Prote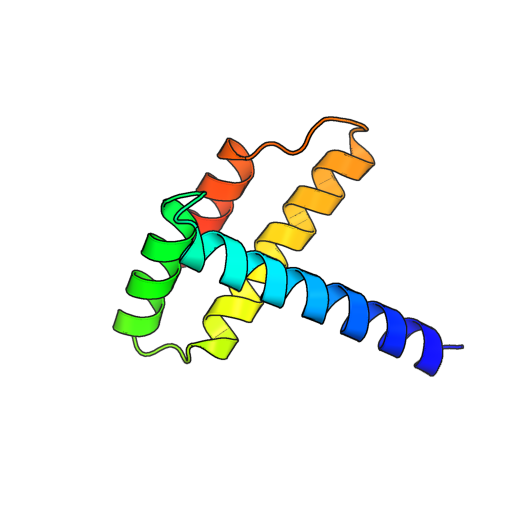in AF-A0A845MT03-F1 (afdb_monomer_lite)

Foldseek 3Di:
DVVVVVVVVVVLLVVLLVVLVVCCVVCPPVLSVVLLVLVVVVVDDNSVLSSQLSVLVVVQVVVCVVVVHDRDSVVSSVSSNVSNVD

Radius of gyration: 13.49 Å; chains: 1; bounding box: 30×25×41 Å

pLDDT: mean 95.75, std 6.55, range [58.91, 98.75]

Sequence (86 aa):
MKELEQAEDDFAFARLVEAIENQIADGHPREAGLVMMALTAK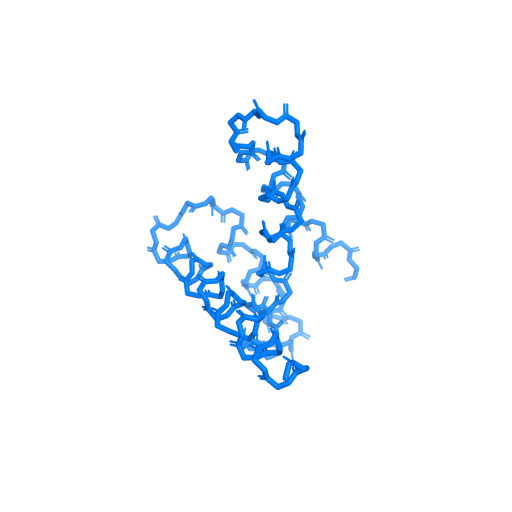GEEHDAVLEKMADVLAEHVAISAEKNEAFDVNAYAAGLLALTEN

Structure (mmCIF, N/CA/C/O backbone):
data_AF-A0A845MT03-F1
#
_entry.id   AF-A0A845MT03-F1
#
loop_
_atom_site.group_PDB
_atom_site.id
_atom_site.type_symbol
_atom_site.label_atom_id
_atom_site.label_alt_id
_atom_site.label_comp_id
_atom_site.label_asym_id
_atom_site.label_entity_id
_atom_site.label_seq_id
_atom_site.pdbx_PDB_ins_code
_atom_site.Cartn_x
_atom_site.Cartn_y
_atom_site.Cartn_z
_atom_site.occupancy
_atom_site.B_iso_or_equiv
_atom_site.auth_seq_id
_atom_site.auth_comp_id
_atom_site.auth_asym_id
_atom_site.auth_atom_id
_atom_site.pdbx_PDB_model_num
ATOM 1 N N . MET A 1 1 ? -13.459 -2.873 -25.641 1.00 68.31 1 MET A N 1
ATOM 2 C CA . MET A 1 1 ? -12.084 -2.392 -25.387 1.00 68.31 1 MET A CA 1
ATOM 3 C C . MET A 1 1 ? -12.001 -1.785 -23.997 1.00 68.31 1 MET A C 1
ATOM 5 O O . MET A 1 1 ? -11.429 -2.454 -23.162 1.00 68.31 1 MET A O 1
ATOM 9 N N . LYS A 1 2 ? -12.702 -0.684 -23.683 1.00 78.50 2 LYS A N 1
ATOM 10 C CA . LYS A 1 2 ? -12.709 -0.110 -22.317 1.00 78.50 2 LYS A CA 1
ATOM 11 C C . LYS A 1 2 ? -13.122 -1.069 -21.188 1.00 78.50 2 LYS A C 1
ATOM 13 O O . LYS A 1 2 ? -12.532 -1.038 -20.126 1.00 78.50 2 LYS A O 1
ATOM 18 N N . GLU A 1 3 ? -14.112 -1.934 -21.418 1.00 81.69 3 GLU A N 1
ATOM 19 C CA . GLU A 1 3 ? -14.533 -2.929 -20.411 1.00 81.69 3 GLU A CA 1
ATOM 20 C C . GLU A 1 3 ? -13.485 -4.025 -20.166 1.00 81.69 3 GLU A C 1
ATOM 22 O O . GLU A 1 3 ? -13.448 -4.593 -19.084 1.00 81.69 3 GLU A O 1
ATOM 27 N N . LEU A 1 4 ? -12.643 -4.326 -21.163 1.00 83.75 4 LEU A N 1
ATOM 28 C CA . LEU A 1 4 ? -11.561 -5.304 -21.016 1.00 83.75 4 LEU A CA 1
ATOM 29 C C . LEU A 1 4 ? -10.376 -4.684 -20.272 1.00 83.75 4 LEU A C 1
ATOM 31 O O . LEU A 1 4 ? -9.865 -5.313 -19.360 1.00 83.75 4 LEU A O 1
ATOM 35 N N . GLU A 1 5 ? -10.011 -3.444 -20.609 1.00 84.81 5 GLU A N 1
ATOM 36 C CA . GLU A 1 5 ? -8.972 -2.680 -19.899 1.00 84.81 5 GLU A CA 1
ATOM 37 C C . GLU A 1 5 ? -9.338 -2.504 -18.416 1.00 84.81 5 GLU A C 1
ATOM 39 O O . GLU A 1 5 ? -8.543 -2.836 -17.548 1.00 84.81 5 GLU A O 1
ATOM 44 N N . GLN A 1 6 ? -10.581 -2.110 -18.111 1.00 87.00 6 GLN A N 1
ATOM 45 C CA . GLN A 1 6 ? -11.033 -1.986 -16.720 1.00 87.00 6 GLN A CA 1
ATOM 46 C C . GLN A 1 6 ? -10.984 -3.322 -15.966 1.00 87.00 6 GLN A C 1
ATOM 48 O O . GLN A 1 6 ? -10.573 -3.365 -14.813 1.00 87.00 6 GLN A O 1
ATOM 53 N N . ALA A 1 7 ? -11.391 -4.422 -16.605 1.00 86.50 7 ALA A N 1
ATOM 54 C CA . ALA A 1 7 ? -11.357 -5.738 -15.971 1.00 86.50 7 ALA A CA 1
ATOM 55 C C . ALA A 1 7 ? -9.922 -6.221 -15.694 1.00 86.50 7 ALA A C 1
ATOM 57 O O . ALA A 1 7 ? -9.693 -6.939 -14.721 1.00 86.50 7 ALA A O 1
ATOM 58 N N . GLU A 1 8 ? -8.962 -5.849 -16.545 1.00 87.44 8 GLU A N 1
ATOM 59 C CA . GLU A 1 8 ? -7.539 -6.123 -16.334 1.00 87.44 8 GLU A CA 1
ATOM 60 C C . GLU A 1 8 ? -6.975 -5.295 -15.174 1.00 87.44 8 GLU A C 1
ATOM 62 O O . GLU A 1 8 ? -6.278 -5.855 -14.323 1.00 87.44 8 GLU A O 1
ATOM 67 N N . ASP A 1 9 ? -7.331 -4.011 -15.092 1.00 87.25 9 ASP A N 1
ATOM 68 C CA . ASP A 1 9 ? -6.931 -3.123 -13.996 1.00 87.25 9 ASP A CA 1
ATOM 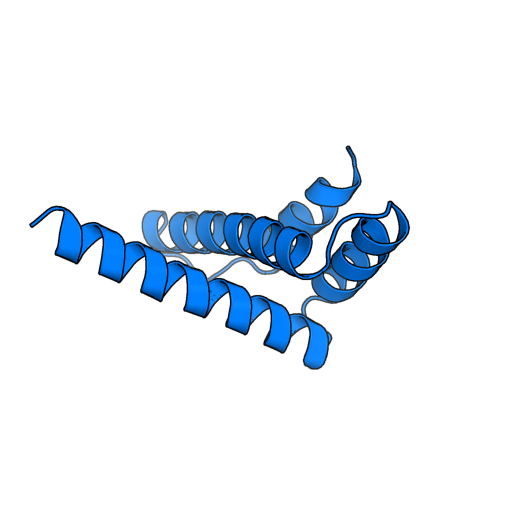69 C C . ASP A 1 9 ? -7.490 -3.608 -12.648 1.00 87.25 9 ASP A C 1
ATOM 71 O O . ASP A 1 9 ? -6.741 -3.758 -11.680 1.00 87.25 9 ASP A O 1
ATOM 75 N N . ASP A 1 10 ? -8.781 -3.956 -12.597 1.00 91.06 10 ASP A N 1
ATOM 76 C CA . ASP A 1 10 ? -9.436 -4.488 -11.395 1.00 91.06 10 ASP A CA 1
ATOM 77 C C . ASP A 1 10 ? -8.782 -5.806 -10.943 1.00 91.06 10 ASP A C 1
ATOM 79 O O . ASP A 1 10 ? -8.561 -6.042 -9.750 1.00 91.06 10 ASP A O 1
ATOM 83 N N . PHE A 1 11 ? -8.432 -6.674 -11.899 1.00 92.69 11 PHE A N 1
ATOM 84 C CA . PHE A 1 11 ? -7.731 -7.922 -11.611 1.00 92.69 11 PHE A CA 1
ATOM 85 C C . PHE A 1 11 ? -6.326 -7.669 -11.054 1.00 92.69 11 PHE A C 1
ATOM 87 O O . PHE A 1 11 ? -5.941 -8.285 -10.057 1.00 92.69 11 PHE A O 1
ATOM 94 N N . ALA A 1 12 ? -5.555 -6.774 -11.675 1.00 94.12 12 ALA A N 1
ATOM 95 C CA . ALA A 1 12 ? -4.212 -6.432 -11.218 1.00 94.12 12 ALA A CA 1
ATOM 96 C C . ALA A 1 12 ? -4.242 -5.840 -9.803 1.00 94.12 12 ALA A C 1
ATOM 98 O O . ALA A 1 12 ? -3.446 -6.238 -8.950 1.00 94.12 12 ALA A O 1
ATOM 99 N N . PHE A 1 13 ? -5.204 -4.962 -9.528 1.00 94.75 13 PHE A N 1
ATOM 100 C CA . PHE A 1 13 ? -5.372 -4.352 -8.217 1.00 94.75 13 PHE A CA 1
ATOM 101 C C . PHE A 1 13 ? -5.726 -5.380 -7.132 1.00 94.75 13 PHE A C 1
ATOM 103 O O . PHE A 1 13 ? -5.082 -5.418 -6.083 1.00 94.75 13 PHE A O 1
ATOM 110 N N . ALA A 1 14 ? -6.656 -6.301 -7.405 1.00 97.69 14 ALA A N 1
ATOM 111 C CA . ALA A 1 14 ? -6.991 -7.381 -6.473 1.00 97.69 14 ALA A CA 1
ATOM 112 C C . ALA A 1 14 ? -5.769 -8.250 -6.109 1.00 97.69 14 ALA A C 1
ATOM 114 O O . ALA A 1 14 ? -5.615 -8.679 -4.965 1.00 97.69 14 ALA A O 1
ATOM 115 N N . ARG A 1 15 ? -4.854 -8.475 -7.063 1.00 98.31 15 ARG A N 1
ATOM 116 C CA . ARG A 1 15 ? -3.597 -9.200 -6.811 1.00 98.31 15 ARG A CA 1
ATOM 117 C C . ARG A 1 15 ? -2.637 -8.437 -5.899 1.00 98.31 15 ARG A C 1
ATOM 119 O O . ARG A 1 15 ? -1.889 -9.078 -5.161 1.00 98.31 15 ARG A O 1
ATOM 126 N N . LEU A 1 16 ? -2.638 -7.107 -5.949 1.00 98.44 16 LEU A N 1
ATOM 127 C CA . LEU A 1 16 ? -1.828 -6.269 -5.063 1.00 98.44 16 LEU A CA 1
ATOM 128 C C . LEU A 1 16 ? -2.384 -6.272 -3.640 1.00 98.44 16 LEU A C 1
ATOM 130 O O . LEU A 1 16 ? -1.610 -6.437 -2.701 1.00 98.44 16 LEU A O 1
ATOM 134 N N . VAL A 1 17 ? -3.706 -6.189 -3.484 1.00 98.69 17 VAL A N 1
ATOM 135 C CA . VAL A 1 17 ? -4.375 -6.328 -2.180 1.00 98.69 17 VAL A CA 1
ATOM 136 C C . VAL A 1 17 ? -4.017 -7.664 -1.526 1.00 98.69 17 VAL A C 1
ATOM 138 O O . VAL A 1 17 ? -3.515 -7.683 -0.404 1.00 98.69 17 VAL A O 1
ATOM 141 N N . GLU A 1 18 ? -4.147 -8.776 -2.254 1.00 98.62 18 GLU A N 1
ATOM 142 C CA . GLU A 1 18 ? -3.760 -10.099 -1.744 1.00 98.62 18 GLU A CA 1
ATOM 143 C C . GLU A 1 18 ? -2.263 -10.165 -1.382 1.00 98.62 18 GLU A C 1
ATOM 145 O O . GLU A 1 18 ? -1.858 -10.836 -0.429 1.00 98.62 18 GLU A O 1
ATOM 150 N N . ALA A 1 19 ? -1.398 -9.464 -2.122 1.00 98.62 19 ALA A N 1
ATOM 151 C CA . ALA A 1 19 ? 0.020 -9.385 -1.785 1.00 98.62 19 ALA A CA 1
ATOM 152 C C . ALA A 1 19 ? 0.250 -8.654 -0.452 1.00 98.62 19 ALA A C 1
ATOM 154 O O . ALA A 1 19 ? 1.071 -9.116 0.340 1.00 98.62 19 ALA A O 1
ATOM 155 N N . ILE A 1 20 ? -0.488 -7.575 -0.169 1.00 98.75 20 ILE A N 1
ATOM 156 C CA . ILE A 1 20 ? -0.442 -6.886 1.129 1.00 98.75 20 ILE A CA 1
ATOM 157 C C . ILE A 1 20 ? -0.880 -7.813 2.262 1.00 98.75 20 ILE A C 1
ATOM 159 O O . ILE A 1 20 ? -0.196 -7.902 3.282 1.00 98.75 20 ILE A O 1
ATOM 163 N N . GLU A 1 21 ? -1.983 -8.539 2.089 1.00 98.69 21 GLU A N 1
ATOM 164 C CA . GLU A 1 21 ? -2.467 -9.482 3.103 1.00 98.69 21 GLU A CA 1
ATOM 165 C C . GLU A 1 21 ? -1.412 -10.545 3.427 1.00 98.69 21 GLU A C 1
ATOM 167 O O . GLU A 1 21 ? -1.126 -10.817 4.597 1.00 98.69 21 GLU A O 1
ATOM 172 N N . ASN A 1 22 ? -0.764 -11.090 2.394 1.00 98.62 22 ASN A N 1
ATOM 173 C CA . ASN A 1 22 ? 0.321 -12.053 2.554 1.00 98.62 22 ASN A CA 1
ATOM 174 C C . ASN A 1 22 ? 1.540 -11.447 3.267 1.00 98.62 22 ASN A C 1
ATOM 176 O O . ASN A 1 22 ? 2.125 -12.104 4.123 1.00 98.62 22 ASN A O 1
ATOM 180 N N . GLN A 1 23 ? 1.909 -10.199 2.967 1.00 98.62 23 GLN A N 1
ATOM 181 C CA . GLN A 1 23 ? 3.000 -9.494 3.652 1.00 98.62 23 GLN A CA 1
ATOM 182 C C . GLN A 1 23 ? 2.705 -9.281 5.141 1.00 98.62 23 GLN A C 1
ATOM 184 O O . GLN A 1 23 ? 3.585 -9.465 5.982 1.00 98.62 23 GLN A O 1
ATOM 189 N N . ILE A 1 24 ? 1.464 -8.924 5.485 1.00 98.69 24 ILE A N 1
ATOM 190 C CA . ILE A 1 24 ? 1.025 -8.774 6.878 1.00 98.69 24 ILE A CA 1
ATOM 191 C C . ILE A 1 24 ? 1.071 -10.128 7.595 1.00 98.69 24 ILE A C 1
ATOM 193 O O . ILE A 1 24 ? 1.578 -10.206 8.715 1.00 98.69 24 ILE A O 1
ATOM 197 N N . ALA A 1 25 ? 0.583 -11.191 6.950 1.00 98.44 25 ALA A N 1
ATOM 198 C CA . ALA A 1 25 ? 0.592 -12.542 7.505 1.00 98.44 25 ALA A CA 1
ATOM 199 C C . ALA A 1 25 ? 2.016 -13.091 7.710 1.00 98.44 25 ALA A C 1
ATOM 201 O O . ALA A 1 25 ? 2.280 -13.739 8.723 1.00 98.44 25 ALA A O 1
ATOM 202 N N . ASP A 1 26 ? 2.932 -12.809 6.779 1.00 98.25 26 ASP A N 1
ATOM 203 C CA . ASP A 1 26 ? 4.349 -13.192 6.860 1.00 98.25 26 ASP A CA 1
ATOM 204 C C . ASP A 1 26 ? 5.157 -12.280 7.806 1.00 98.25 26 ASP A C 1
ATOM 206 O O . ASP A 1 26 ? 6.224 -12.644 8.301 1.00 98.25 26 ASP A O 1
ATOM 210 N N . GLY A 1 27 ? 4.638 -11.086 8.105 1.00 97.81 27 GLY A N 1
ATOM 211 C CA . GLY A 1 27 ? 5.313 -10.073 8.914 1.00 97.81 27 GLY A CA 1
ATOM 212 C C . GLY A 1 27 ? 6.458 -9.364 8.181 1.00 97.81 27 GLY A C 1
ATOM 213 O O . GLY A 1 27 ? 7.355 -8.821 8.838 1.00 97.81 27 GLY A O 1
ATOM 214 N N . HIS A 1 28 ? 6.447 -9.370 6.842 1.00 96.50 28 HIS A N 1
ATOM 215 C CA . HIS A 1 28 ? 7.484 -8.769 6.008 1.00 96.50 28 HIS A CA 1
ATOM 216 C C . HIS A 1 28 ? 6.902 -8.001 4.798 1.00 96.50 28 HIS A C 1
ATOM 218 O O . HIS A 1 28 ? 6.240 -8.612 3.963 1.00 96.50 28 HIS A O 1
ATOM 224 N N . PRO A 1 29 ? 7.189 -6.691 4.647 1.00 97.75 29 PRO A N 1
ATOM 225 C CA . PRO A 1 29 ? 7.930 -5.852 5.590 1.00 97.75 29 PRO A CA 1
ATOM 226 C C . PRO A 1 29 ? 7.156 -5.664 6.906 1.00 97.75 29 PRO A C 1
ATOM 228 O O . PRO A 1 29 ? 5.927 -5.723 6.938 1.00 97.75 29 PRO A O 1
ATOM 231 N N . ARG A 1 30 ? 7.877 -5.421 8.010 1.00 98.12 30 ARG A N 1
ATOM 232 C CA . ARG A 1 30 ? 7.266 -5.228 9.342 1.00 98.12 30 ARG A CA 1
ATOM 233 C C . ARG A 1 30 ? 6.273 -4.064 9.324 1.00 98.12 30 ARG A C 1
ATOM 235 O O . ARG A 1 30 ? 5.256 -4.090 10.017 1.00 98.12 30 ARG A O 1
ATOM 242 N N . GLU A 1 31 ? 6.597 -3.051 8.536 1.00 98.38 31 GLU A N 1
ATOM 243 C CA . GLU A 1 31 ? 5.852 -1.821 8.331 1.00 98.38 31 GLU A CA 1
ATOM 244 C C . GLU A 1 31 ? 4.428 -2.091 7.839 1.00 98.38 31 GLU A C 1
ATOM 246 O O . GLU A 1 31 ? 3.521 -1.389 8.271 1.00 98.38 31 GLU A O 1
ATOM 251 N N . ALA A 1 32 ? 4.192 -3.148 7.051 1.00 98.62 32 ALA A N 1
ATOM 252 C CA . ALA A 1 32 ? 2.851 -3.490 6.580 1.00 98.62 32 ALA A CA 1
ATOM 253 C C . ALA A 1 32 ? 1.882 -3.754 7.746 1.00 98.62 32 ALA A C 1
ATOM 255 O O . ALA A 1 32 ? 0.809 -3.157 7.828 1.00 98.62 32 ALA A O 1
ATOM 256 N N . GLY A 1 33 ? 2.296 -4.577 8.715 1.00 98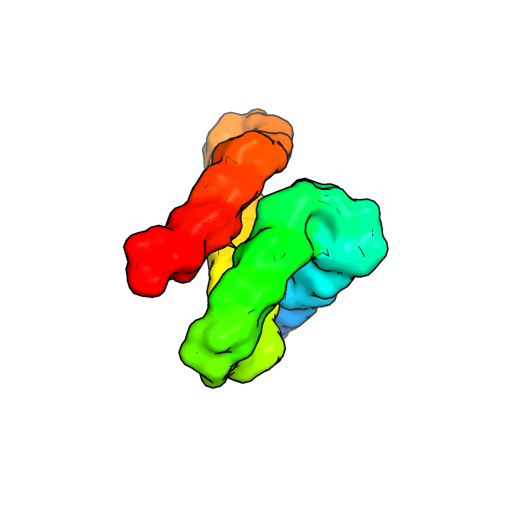.56 33 GLY A N 1
ATOM 257 C CA . GLY A 1 33 ? 1.497 -4.835 9.914 1.00 98.56 33 GLY A CA 1
ATOM 258 C C . GLY A 1 33 ? 1.360 -3.609 10.825 1.00 98.56 33 GLY A C 1
ATOM 259 O O . GLY A 1 33 ? 0.300 -3.392 11.413 1.00 98.56 33 GLY A O 1
ATOM 260 N N . LEU A 1 34 ? 2.409 -2.781 10.930 1.00 98.50 34 LEU A N 1
ATOM 261 C CA . LEU A 1 34 ? 2.377 -1.553 11.736 1.00 98.50 34 LEU A CA 1
ATOM 262 C C . LEU A 1 34 ? 1.386 -0.527 11.178 1.00 98.50 34 LEU A C 1
ATOM 264 O O . LEU A 1 34 ? 0.627 0.059 11.947 1.00 98.50 34 LEU A O 1
ATOM 268 N N . VAL A 1 35 ? 1.378 -0.334 9.860 1.00 98.62 35 VAL A N 1
ATOM 269 C CA . VAL A 1 35 ? 0.478 0.597 9.170 1.00 98.62 35 VAL A CA 1
ATOM 270 C C . VAL A 1 35 ? -0.964 0.118 9.266 1.00 98.62 35 VAL A C 1
ATOM 272 O O . VAL A 1 35 ? -1.824 0.901 9.667 1.00 98.62 35 VAL A O 1
ATOM 275 N N . MET A 1 36 ? -1.213 -1.174 9.021 1.00 98.62 36 MET A N 1
ATOM 276 C CA . MET A 1 36 ? -2.537 -1.776 9.194 1.00 98.62 36 MET A CA 1
ATOM 277 C C . MET A 1 36 ? -3.089 -1.521 10.602 1.00 98.62 36 MET A C 1
ATOM 279 O O . MET A 1 36 ? -4.192 -0.999 10.771 1.00 98.62 36 MET A O 1
ATOM 283 N N . MET A 1 37 ? -2.293 -1.816 11.634 1.00 98.44 37 MET A N 1
ATOM 284 C CA . MET A 1 37 ? -2.676 -1.563 13.024 1.00 98.44 37 MET A CA 1
ATOM 285 C C . MET A 1 37 ? -2.918 -0.071 13.294 1.00 98.44 37 MET A C 1
ATOM 287 O O . MET A 1 37 ? -3.880 0.282 13.973 1.00 98.44 37 MET A O 1
ATOM 291 N N . ALA A 1 38 ? -2.052 0.813 12.793 1.00 98.44 38 ALA A N 1
ATOM 292 C CA . ALA A 1 38 ? -2.141 2.244 13.059 1.00 98.44 38 ALA A CA 1
ATOM 293 C C . ALA A 1 38 ? -3.396 2.879 12.442 1.00 98.44 38 ALA A C 1
ATOM 295 O O . ALA A 1 38 ? -4.080 3.649 13.116 1.00 98.44 38 ALA A O 1
ATOM 296 N N . LEU A 1 39 ? -3.711 2.557 11.185 1.00 98.31 39 LEU A N 1
ATOM 297 C CA . LEU A 1 39 ? -4.854 3.145 10.482 1.00 98.31 39 LEU A CA 1
ATOM 298 C C . LEU A 1 39 ? -6.188 2.569 10.969 1.00 98.31 39 LEU A C 1
ATOM 300 O O . LEU A 1 39 ? -7.126 3.325 11.224 1.00 98.31 39 LEU A O 1
ATOM 304 N N . THR A 1 40 ? -6.259 1.263 11.231 1.00 98.19 40 THR A N 1
ATOM 305 C CA . THR A 1 40 ? -7.466 0.664 11.830 1.00 98.19 40 THR A CA 1
ATOM 306 C C . THR A 1 40 ? -7.718 1.180 13.250 1.00 98.19 40 THR A C 1
ATOM 308 O O . THR A 1 40 ? -8.864 1.427 13.623 1.00 98.19 40 THR A O 1
ATOM 311 N N . ALA A 1 41 ? -6.670 1.466 14.035 1.00 98.00 41 ALA A N 1
ATOM 312 C CA . ALA A 1 41 ? -6.812 2.118 15.340 1.00 98.00 41 ALA A CA 1
ATOM 31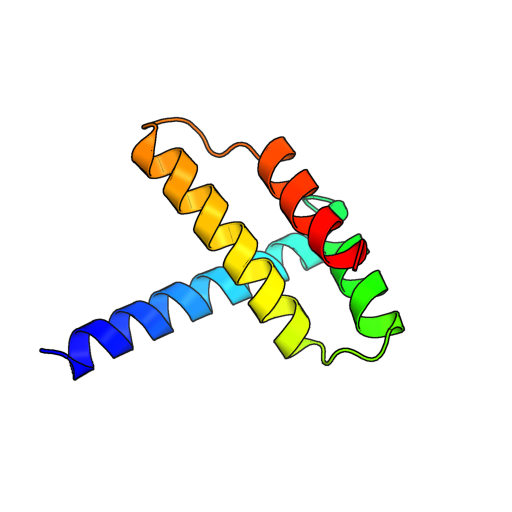3 C C . ALA A 1 41 ? -7.341 3.565 15.252 1.00 98.00 41 ALA A C 1
ATOM 315 O O . ALA A 1 41 ? -7.950 4.046 16.210 1.00 98.00 41 ALA A O 1
ATOM 316 N N . LYS A 1 42 ? -7.150 4.252 14.114 1.00 97.00 42 LYS A N 1
ATOM 317 C CA . LYS A 1 42 ? -7.775 5.554 13.811 1.00 97.00 42 LYS A CA 1
ATOM 318 C C . LYS A 1 42 ? -9.235 5.420 13.335 1.00 97.00 42 LYS A C 1
ATOM 320 O O . LYS A 1 42 ? -9.904 6.438 13.172 1.00 97.00 42 LYS A O 1
ATOM 325 N N . GLY A 1 43 ? -9.744 4.197 13.172 1.00 97.69 43 GLY A N 1
ATOM 326 C CA . GLY A 1 43 ? -11.118 3.908 12.755 1.00 97.69 43 GLY A CA 1
ATOM 327 C C . GLY A 1 43 ? -11.301 3.734 11.248 1.00 97.69 43 GLY A C 1
ATOM 328 O O . GLY A 1 43 ? -12.434 3.781 10.778 1.00 97.69 43 GLY A O 1
ATOM 329 N N . GLU A 1 44 ? -10.218 3.564 10.487 1.00 98.19 44 GLU A N 1
ATOM 330 C CA . GLU A 1 44 ? -10.321 3.206 9.073 1.00 98.19 44 GLU A CA 1
ATOM 331 C C . GLU A 1 44 ? -10.737 1.739 8.908 1.00 98.19 44 GLU A C 1
ATOM 333 O O . GLU A 1 44 ? -10.278 0.865 9.648 1.00 98.19 44 GLU A O 1
ATOM 338 N N . GLU A 1 45 ? -11.601 1.470 7.927 1.00 98.44 45 GLU A N 1
ATOM 339 C CA . GLU A 1 45 ? -12.023 0.108 7.597 1.00 98.44 45 GLU A CA 1
ATOM 340 C C . GLU A 1 45 ? -10.845 -0.709 7.063 1.00 98.44 45 GLU A C 1
ATOM 342 O O . GLU A 1 45 ? -10.035 -0.212 6.279 1.00 98.44 45 GLU A O 1
ATOM 347 N N . HIS A 1 46 ? -10.775 -1.978 7.462 1.00 98.25 46 HIS A N 1
ATOM 348 C CA . HIS A 1 46 ? -9.673 -2.877 7.114 1.00 98.25 46 HIS A CA 1
ATOM 349 C C . HIS A 1 46 ? -9.408 -2.928 5.602 1.00 98.25 46 HIS A C 1
ATOM 351 O O . HIS A 1 46 ? -8.274 -2.738 5.166 1.00 98.25 46 HIS A O 1
ATOM 357 N N . ASP A 1 47 ? -10.462 -3.111 4.807 1.00 98.06 47 ASP A N 1
ATOM 358 C CA . ASP A 1 47 ? -10.345 -3.227 3.352 1.00 98.06 47 ASP A CA 1
ATOM 359 C C . ASP A 1 47 ? -9.870 -1.909 2.726 1.00 98.06 47 ASP A C 1
ATOM 361 O O . ASP A 1 47 ? -8.988 -1.916 1.874 1.00 98.06 47 ASP A O 1
ATOM 365 N N . ALA A 1 48 ? -10.333 -0.762 3.232 1.00 98.25 48 ALA A N 1
ATOM 366 C CA . ALA A 1 48 ? -9.868 0.546 2.767 1.00 98.25 48 ALA A CA 1
ATOM 367 C C . ALA A 1 48 ? -8.377 0.783 3.077 1.00 98.25 48 ALA A C 1
ATOM 369 O O . ALA A 1 48 ? -7.675 1.452 2.317 1.00 98.25 48 ALA A O 1
ATOM 370 N N . VAL A 1 49 ? -7.873 0.236 4.187 1.00 98.62 49 VAL A N 1
ATOM 371 C CA . VAL A 1 49 ? -6.442 0.282 4.510 1.00 98.62 49 VAL A CA 1
ATOM 372 C C . VAL A 1 49 ? -5.641 -0.614 3.566 1.00 98.62 49 VAL A C 1
ATOM 374 O O . VAL A 1 49 ? -4.605 -0.178 3.065 1.00 98.62 49 VAL A O 1
ATOM 377 N N . LEU A 1 50 ? -6.123 -1.828 3.282 1.00 98.69 50 LEU A N 1
ATOM 378 C CA . LEU A 1 50 ? -5.483 -2.722 2.313 1.00 98.69 50 LEU A CA 1
ATOM 379 C C . LEU A 1 50 ? -5.389 -2.084 0.924 1.00 98.69 50 LEU A C 1
ATOM 381 O O . LEU A 1 50 ? -4.331 -2.151 0.304 1.00 98.69 50 LEU A O 1
ATOM 385 N N . GLU A 1 51 ? -6.455 -1.430 0.464 1.00 98.50 51 GLU A N 1
ATOM 386 C CA . GLU A 1 51 ? -6.484 -0.714 -0.815 1.00 98.50 51 GLU A CA 1
ATOM 387 C C . GLU A 1 51 ? -5.427 0.400 -0.864 1.00 98.50 51 GLU A C 1
ATOM 389 O O . GLU A 1 51 ? -4.617 0.442 -1.788 1.00 98.50 51 GLU A O 1
ATOM 394 N N . LYS A 1 52 ? -5.336 1.236 0.180 1.00 98.50 52 LYS A N 1
ATOM 395 C CA . LYS A 1 52 ? -4.300 2.284 0.275 1.00 98.50 52 LYS A CA 1
ATOM 396 C C . LYS A 1 52 ? -2.882 1.717 0.265 1.00 98.50 52 LYS A C 1
ATOM 398 O O . LYS A 1 52 ? -1.976 2.299 -0.325 1.00 98.50 52 LYS A O 1
ATOM 403 N N . MET A 1 53 ? -2.663 0.599 0.950 1.00 98.69 53 MET A N 1
ATOM 404 C CA . MET A 1 53 ? -1.362 -0.069 0.956 1.00 98.69 53 MET A CA 1
ATOM 405 C C . MET A 1 53 ? -1.043 -0.686 -0.414 1.00 98.69 53 MET A C 1
ATOM 407 O O . MET A 1 53 ? 0.112 -0.659 -0.841 1.00 98.69 53 MET A O 1
ATOM 411 N N . ALA A 1 54 ? -2.054 -1.202 -1.119 1.00 98.69 54 ALA A N 1
ATOM 412 C CA . ALA A 1 54 ? -1.922 -1.728 -2.471 1.00 98.69 54 ALA A CA 1
ATOM 413 C C . ALA A 1 54 ? -1.575 -0.628 -3.486 1.00 98.69 54 ALA A C 1
ATOM 415 O O . ALA A 1 54 ? -0.736 -0.873 -4.350 1.00 98.69 54 ALA A O 1
ATOM 416 N N . ASP A 1 55 ? -2.122 0.584 -3.341 1.00 98.62 55 ASP A N 1
ATOM 417 C CA . ASP A 1 55 ? -1.730 1.747 -4.152 1.00 98.62 55 ASP A CA 1
ATOM 418 C C . ASP A 1 55 ? -0.235 2.069 -3.997 1.00 98.62 55 ASP A C 1
ATOM 420 O O . ASP A 1 55 ? 0.478 2.243 -4.987 1.00 98.62 55 ASP A O 1
ATOM 424 N N . VAL A 1 56 ? 0.274 2.069 -2.758 1.00 98.62 56 VAL A N 1
ATOM 425 C CA . VAL A 1 56 ? 1.710 2.263 -2.491 1.00 98.62 56 VAL A CA 1
ATOM 426 C C . VAL A 1 56 ? 2.536 1.140 -3.125 1.00 98.62 56 VAL A C 1
ATOM 428 O O . VAL A 1 56 ? 3.570 1.392 -3.745 1.00 98.62 56 VAL A O 1
ATOM 431 N N . LEU A 1 57 ? 2.094 -0.116 -3.018 1.00 98.69 57 LEU A N 1
ATOM 432 C CA . LEU A 1 57 ? 2.781 -1.230 -3.671 1.00 98.69 57 LEU A CA 1
ATOM 433 C C . LEU A 1 57 ? 2.799 -1.064 -5.199 1.00 98.69 57 LEU A C 1
ATOM 435 O O . LEU A 1 57 ? 3.844 -1.281 -5.815 1.00 98.69 57 LEU A O 1
ATOM 439 N N . ALA A 1 58 ? 1.680 -0.656 -5.802 1.00 98.38 58 ALA A N 1
ATOM 440 C CA . ALA A 1 58 ? 1.563 -0.410 -7.237 1.00 98.38 58 ALA A CA 1
ATOM 441 C C . ALA A 1 58 ? 2.574 0.641 -7.711 1.00 98.38 58 ALA A C 1
ATOM 443 O O . ALA A 1 58 ? 3.304 0.402 -8.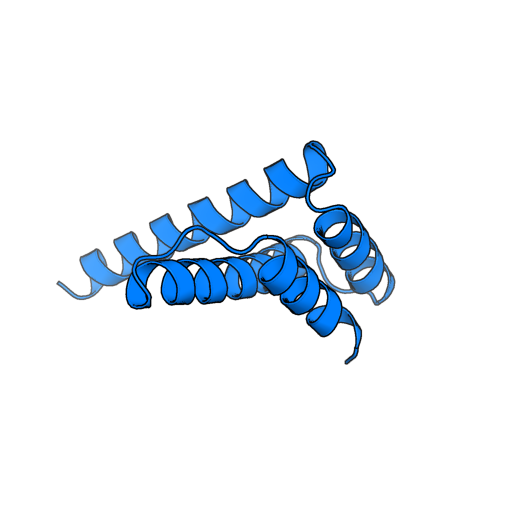675 1.00 98.38 58 ALA A O 1
ATOM 444 N N . GLU A 1 59 ? 2.659 1.771 -7.001 1.00 98.38 59 GLU A N 1
ATOM 445 C CA . GLU A 1 59 ? 3.602 2.852 -7.295 1.00 98.38 59 GLU A CA 1
ATOM 446 C C . GLU A 1 59 ? 5.048 2.340 -7.284 1.00 98.38 59 GLU A C 1
ATOM 448 O O . GLU A 1 59 ? 5.800 2.541 -8.239 1.00 98.38 59 GLU A O 1
ATOM 453 N N . HIS A 1 60 ? 5.437 1.609 -6.239 1.00 98.44 60 HIS A N 1
ATOM 454 C CA . HIS A 1 60 ? 6.799 1.095 -6.123 1.00 98.44 60 HIS A CA 1
ATOM 455 C C . HIS A 1 60 ? 7.119 -0.006 -7.148 1.00 98.44 60 HIS A C 1
ATOM 457 O O . HIS A 1 60 ? 8.248 -0.067 -7.643 1.00 98.44 60 HIS A O 1
ATOM 463 N N . VAL A 1 61 ? 6.145 -0.844 -7.525 1.00 97.62 61 VAL A N 1
ATOM 464 C CA . VAL A 1 61 ? 6.303 -1.818 -8.620 1.00 97.62 61 VAL A CA 1
ATOM 465 C C . VAL A 1 61 ? 6.518 -1.095 -9.950 1.00 97.62 61 VAL A C 1
ATOM 467 O O . VAL A 1 61 ? 7.432 -1.461 -10.695 1.00 97.62 61 VAL A O 1
ATOM 470 N N . ALA A 1 62 ? 5.729 -0.055 -10.231 1.00 97.38 62 ALA A N 1
ATOM 471 C CA . ALA A 1 62 ? 5.873 0.756 -11.436 1.00 97.38 62 ALA A CA 1
ATOM 472 C C . ALA A 1 62 ? 7.251 1.432 -11.492 1.00 97.38 62 ALA A C 1
ATOM 474 O O . ALA A 1 62 ? 7.946 1.306 -12.498 1.00 97.38 62 ALA A O 1
ATOM 475 N N . ILE A 1 63 ? 7.707 2.040 -10.391 1.00 97.81 63 ILE A N 1
ATOM 476 C CA . ILE A 1 63 ? 9.035 2.668 -10.298 1.00 97.81 63 ILE A CA 1
ATOM 477 C C . ILE A 1 63 ? 10.154 1.668 -10.616 1.00 97.81 63 ILE A C 1
ATOM 479 O O . ILE A 1 63 ? 11.067 1.986 -11.383 1.00 97.81 63 ILE A O 1
ATOM 483 N N . SER A 1 64 ? 10.113 0.463 -10.043 1.00 97.38 64 SER A N 1
ATOM 484 C CA . SER A 1 64 ? 11.131 -0.561 -10.309 1.00 97.38 64 SER A CA 1
ATOM 485 C C . SER A 1 64 ? 11.095 -1.053 -11.756 1.00 97.38 64 SER A C 1
ATOM 487 O O . SER A 1 64 ? 12.153 -1.243 -12.361 1.00 97.38 64 SER A O 1
ATOM 489 N N . ALA A 1 65 ? 9.902 -1.202 -12.339 1.00 96.69 65 ALA A N 1
ATOM 490 C CA . ALA A 1 65 ? 9.741 -1.572 -13.742 1.00 96.69 65 ALA A CA 1
ATOM 491 C C . ALA A 1 65 ? 10.281 -0.485 -14.689 1.00 96.69 65 ALA A C 1
ATOM 493 O O . ALA A 1 65 ? 11.036 -0.796 -15.609 1.00 96.69 65 ALA A O 1
ATOM 494 N N . GLU A 1 66 ? 9.960 0.786 -14.437 1.00 97.75 66 GLU A N 1
ATOM 495 C CA . GLU A 1 66 ? 10.425 1.935 -15.226 1.00 97.75 66 GLU A CA 1
ATOM 496 C C . GLU A 1 66 ? 11.945 2.103 -15.176 1.00 97.75 66 GLU A C 1
ATOM 498 O O . GLU A 1 66 ? 12.582 2.377 -16.196 1.00 97.75 66 GLU A O 1
ATOM 503 N N . LYS A 1 67 ? 12.543 1.913 -13.996 1.00 96.94 67 LYS A N 1
ATOM 504 C CA . LYS A 1 67 ? 14.000 1.973 -13.812 1.00 96.94 67 LYS A CA 1
ATOM 505 C C . LYS A 1 67 ? 14.720 0.719 -14.301 1.00 96.94 67 LYS A C 1
ATOM 507 O O . LYS A 1 67 ? 15.941 0.747 -14.437 1.00 96.94 67 LYS A O 1
ATOM 512 N N . ASN A 1 68 ? 13.985 -0.358 -14.589 1.00 96.88 68 ASN A N 1
ATOM 513 C CA . ASN A 1 68 ? 14.535 -1.681 -14.875 1.00 96.88 68 ASN A CA 1
ATOM 514 C C . ASN A 1 68 ? 15.493 -2.152 -13.759 1.00 96.88 68 ASN A C 1
ATOM 516 O O . ASN A 1 68 ? 16.598 -2.640 -14.010 1.00 96.88 68 ASN A O 1
ATOM 520 N N . GLU A 1 69 ? 15.060 -1.964 -12.513 1.00 96.38 69 GLU A N 1
ATOM 521 C CA . GLU A 1 69 ? 15.802 -2.277 -11.291 1.00 96.38 69 GLU A CA 1
ATOM 522 C C . GLU A 1 69 ? 15.031 -3.282 -10.425 1.00 96.38 69 GLU A C 1
ATOM 524 O O . GLU A 1 69 ? 13.842 -3.538 -10.621 1.00 96.38 69 GLU A O 1
ATOM 529 N N . ALA A 1 70 ? 15.719 -3.873 -9.446 1.00 98.00 70 ALA A N 1
ATOM 530 C CA . ALA A 1 70 ? 15.065 -4.714 -8.451 1.00 98.00 70 ALA A CA 1
ATOM 531 C C . ALA A 1 70 ? 14.074 -3.898 -7.596 1.00 98.00 70 ALA A C 1
ATOM 533 O O . ALA A 1 70 ? 14.223 -2.686 -7.431 1.00 98.00 70 ALA A O 1
ATOM 534 N N . PHE A 1 71 ? 13.076 -4.579 -7.025 1.00 97.81 71 PHE A N 1
ATOM 535 C CA . PHE A 1 71 ? 12.126 -3.957 -6.105 1.00 97.81 71 PHE A CA 1
ATOM 536 C C . PHE A 1 71 ? 12.829 -3.466 -4.833 1.00 97.81 71 PHE A C 1
ATOM 538 O O . PHE A 1 71 ? 13.456 -4.256 -4.120 1.00 97.81 71 PHE A O 1
ATOM 545 N N . ASP A 1 72 ? 12.722 -2.169 -4.542 1.00 98.31 72 ASP A N 1
ATOM 546 C CA . ASP A 1 72 ? 13.306 -1.568 -3.342 1.00 98.31 72 ASP A CA 1
ATOM 547 C C . ASP A 1 72 ? 12.331 -1.670 -2.163 1.00 98.31 72 ASP A C 1
ATOM 549 O O . ASP A 1 72 ? 11.464 -0.818 -1.955 1.00 98.31 72 ASP A O 1
ATOM 553 N N . VAL A 1 73 ? 12.503 -2.730 -1.371 1.00 97.69 73 VAL A N 1
ATOM 554 C CA . VAL A 1 73 ? 11.685 -3.005 -0.180 1.00 97.69 73 VAL A CA 1
ATOM 555 C C . VAL A 1 73 ? 11.788 -1.886 0.861 1.00 97.69 73 VAL A C 1
ATOM 557 O O . VAL A 1 73 ? 10.809 -1.624 1.553 1.00 97.69 73 VAL A O 1
ATOM 560 N N . ASN A 1 74 ? 12.930 -1.198 0.976 1.00 98.06 74 ASN A N 1
ATOM 561 C CA . ASN A 1 74 ? 13.094 -0.136 1.972 1.00 98.06 74 ASN A CA 1
ATOM 562 C C . ASN A 1 74 ? 12.347 1.130 1.552 1.00 98.06 74 ASN A C 1
ATOM 564 O O . ASN A 1 74 ? 11.691 1.758 2.382 1.00 98.06 74 ASN A O 1
ATOM 568 N N . ALA A 1 75 ? 12.424 1.492 0.268 1.00 98.25 75 ALA A N 1
ATOM 569 C CA . ALA A 1 75 ? 11.647 2.602 -0.270 1.00 98.25 75 ALA A CA 1
ATOM 570 C C . ALA A 1 75 ? 10.142 2.327 -0.134 1.00 98.25 75 ALA A C 1
ATOM 572 O O . ALA A 1 75 ? 9.404 3.193 0.327 1.00 98.25 75 ALA A O 1
ATOM 573 N N . TYR A 1 76 ? 9.709 1.105 -0.455 1.00 98.62 76 TYR A N 1
ATOM 574 C CA . TYR A 1 76 ? 8.325 0.668 -0.282 1.00 98.62 76 TYR A CA 1
ATOM 575 C C . TYR A 1 76 ? 7.864 0.730 1.183 1.00 98.62 76 TYR A C 1
ATOM 577 O O . TYR A 1 76 ? 6.812 1.291 1.480 1.00 98.62 76 TYR A O 1
ATOM 585 N N . ALA A 1 77 ? 8.668 0.222 2.121 1.00 98.56 77 ALA A N 1
ATOM 586 C CA . ALA A 1 77 ? 8.364 0.282 3.550 1.00 98.56 77 ALA A CA 1
ATOM 587 C C . ALA A 1 77 ? 8.239 1.729 4.064 1.00 98.56 77 ALA A C 1
ATOM 589 O O . ALA A 1 77 ? 7.360 2.023 4.875 1.00 98.56 77 ALA A O 1
ATOM 590 N N . ALA A 1 78 ? 9.071 2.647 3.562 1.00 98.44 78 ALA A N 1
ATOM 591 C CA . ALA A 1 78 ? 8.942 4.072 3.860 1.00 98.44 78 ALA A CA 1
ATOM 592 C C . ALA A 1 78 ? 7.637 4.663 3.296 1.00 98.44 78 ALA A C 1
ATOM 594 O O . ALA A 1 78 ? 6.960 5.412 4.000 1.00 98.44 78 ALA A O 1
ATOM 595 N N . GLY A 1 79 ? 7.252 4.284 2.072 1.00 98.50 79 GLY A N 1
ATOM 596 C CA . GLY A 1 79 ? 5.973 4.669 1.468 1.00 98.50 79 GLY A CA 1
ATOM 597 C C . GLY A 1 79 ? 4.769 4.195 2.284 1.00 98.50 79 GLY A C 1
ATOM 598 O O . GLY A 1 79 ? 3.844 4.967 2.527 1.00 98.50 79 GLY A O 1
ATOM 599 N N . LEU A 1 80 ? 4.810 2.961 2.799 1.00 98.62 80 LEU A N 1
ATOM 600 C CA . LEU A 1 80 ? 3.771 2.444 3.691 1.00 98.62 80 LEU A CA 1
ATOM 601 C C . LEU A 1 80 ? 3.646 3.294 4.963 1.00 98.62 80 LEU A C 1
ATOM 603 O O . LEU A 1 80 ? 2.543 3.688 5.336 1.00 98.62 80 LEU A O 1
ATOM 607 N N . LEU A 1 81 ? 4.764 3.592 5.635 1.00 98.44 81 LEU A N 1
ATOM 608 C CA . LEU A 1 81 ? 4.755 4.381 6.872 1.00 98.44 81 LEU A CA 1
ATOM 609 C C . LEU A 1 81 ? 4.189 5.791 6.663 1.00 98.44 81 LEU A C 1
ATOM 611 O O . LEU A 1 81 ? 3.469 6.285 7.535 1.00 98.44 81 LEU A O 1
ATOM 615 N N . ALA A 1 82 ? 4.441 6.397 5.501 1.00 98.31 82 ALA A N 1
ATOM 616 C CA . ALA A 1 82 ? 3.926 7.718 5.149 1.00 98.31 82 ALA A CA 1
ATOM 617 C C . ALA A 1 82 ? 2.386 7.789 5.151 1.00 98.31 82 ALA A C 1
ATOM 619 O O . ALA A 1 82 ? 1.825 8.855 5.408 1.00 98.31 82 ALA A O 1
ATOM 620 N N . LEU A 1 83 ? 1.679 6.663 4.967 1.00 97.81 83 LEU A N 1
ATOM 621 C CA . LEU A 1 83 ? 0.216 6.611 5.104 1.00 97.81 83 LEU A CA 1
ATOM 622 C C . LEU A 1 83 ? -0.262 7.000 6.514 1.00 97.81 83 LEU A C 1
ATOM 624 O O . LEU A 1 83 ? -1.389 7.461 6.681 1.00 97.81 83 LEU A O 1
ATOM 628 N N . THR A 1 84 ? 0.580 6.823 7.536 1.00 96.25 84 THR A N 1
ATOM 629 C CA . THR A 1 84 ? 0.223 7.055 8.946 1.00 96.25 84 THR A CA 1
ATOM 630 C C . THR A 1 84 ? 0.527 8.464 9.446 1.00 96.25 84 THR A C 1
ATOM 632 O O . THR A 1 84 ? 0.022 8.845 10.508 1.00 96.25 84 THR A O 1
ATOM 635 N N . GLU A 1 85 ? 1.315 9.233 8.691 1.00 89.00 85 GLU A N 1
ATOM 636 C CA . GLU A 1 85 ? 1.777 10.579 9.060 1.00 89.00 85 GLU A CA 1
ATOM 637 C C . GLU A 1 85 ? 0.715 11.671 8.838 1.00 89.00 85 GLU A C 1
ATOM 639 O O . GLU A 1 85 ? 0.918 12.813 9.255 1.00 89.00 85 GLU A O 1
ATOM 644 N N . ASN A 1 86 ? -0.430 11.307 8.247 1.00 58.91 86 ASN A N 1
ATOM 645 C CA . ASN A 1 86 ? -1.584 12.180 8.017 1.00 58.91 86 ASN A CA 1
ATOM 646 C C . ASN A 1 86 ? -2.681 12.041 9.089 1.00 58.91 86 ASN A C 1
ATOM 648 O O . ASN A 1 86 ? -2.897 10.925 9.637 1.00 58.91 86 ASN A O 1
#

Secondary structure (DSSP, 8-state):
-HHHHHHHHHHHHHHHHHHHHHHHHHT-SHHHHHHHHHHHHTT--HHHHHHHHHHHHHHHHHHHHHHT----HHHHHHHHHHTT--